Protein AF-A0A7J4SGW7-F1 (afdb_monomer_lite)

Foldseek 3Di:
DPPVPDDDDDDDWFFPDDDDPPDDDPDDDPVCVVVCPVTTDDPCVPVPDDD

Sequence (51 aa):
SENGGWPPHVHIQLSLVEPIGNDLPGVVKLSERDEALKIYLDPRLIIGQIY

Structure (mmCIF, N/CA/C/O backbone):
data_AF-A0A7J4SGW7-F1
#
_entry.id   AF-A0A7J4SGW7-F1
#
loop_
_atom_site.group_PDB
_atom_site.id
_atom_site.type_symbol
_atom_site.label_atom_id
_atom_site.label_alt_id
_atom_site.label_comp_id
_atom_site.label_asym_id
_atom_site.label_entity_id
_atom_site.label_seq_id
_atom_site.pdbx_PDB_ins_code
_atom_site.Cartn_x
_atom_site.Cartn_y
_atom_site.Cartn_z
_atom_site.occupancy
_atom_site.B_iso_or_equiv
_atom_site.auth_seq_id
_atom_site.auth_comp_id
_atom_site.auth_asym_id
_atom_site.auth_atom_id
_atom_site.pdbx_PDB_model_num
ATOM 1 N N . SER A 1 1 ? 26.949 3.131 -0.440 1.00 68.25 1 SER A N 1
ATOM 2 C CA . SER A 1 1 ? 26.277 2.677 -1.672 1.00 68.25 1 SER A CA 1
ATOM 3 C C . SER A 1 1 ? 24.915 3.342 -1.740 1.00 68.25 1 SER A C 1
ATOM 5 O O . SER A 1 1 ? 24.307 3.562 -0.699 1.00 68.25 1 SER A O 1
ATOM 7 N N . GLU A 1 2 ? 24.470 3.722 -2.933 1.00 78.69 2 GLU A N 1
ATOM 8 C CA . GLU A 1 2 ? 23.131 4.283 -3.159 1.00 78.69 2 GLU A CA 1
ATOM 9 C C . GLU A 1 2 ? 22.046 3.227 -2.853 1.00 78.69 2 GLU A C 1
ATOM 11 O O . GLU A 1 2 ? 22.309 2.028 -2.982 1.00 78.69 2 GLU A O 1
ATOM 16 N N . ASN A 1 3 ? 20.864 3.650 -2.383 1.00 76.88 3 ASN A N 1
ATOM 17 C CA . ASN A 1 3 ? 19.699 2.788 -2.101 1.00 76.88 3 ASN A CA 1
ATOM 18 C C . ASN A 1 3 ? 20.000 1.518 -1.279 1.00 76.88 3 ASN A C 1
ATOM 20 O O . ASN A 1 3 ? 19.486 0.434 -1.553 1.00 76.88 3 ASN A O 1
ATOM 24 N N . GLY A 1 4 ? 20.883 1.629 -0.282 1.00 84.50 4 GLY A N 1
ATOM 25 C CA . GLY A 1 4 ? 21.226 0.514 0.607 1.00 84.50 4 GLY A CA 1
ATOM 26 C C . GLY A 1 4 ? 21.978 -0.640 -0.069 1.00 84.50 4 GLY A C 1
ATOM 27 O O . GLY A 1 4 ? 22.120 -1.694 0.540 1.00 84.50 4 GLY A O 1
ATOM 28 N N . GLY A 1 5 ? 22.469 -0.465 -1.303 1.00 88.88 5 GLY A N 1
ATOM 29 C CA . GLY A 1 5 ? 23.186 -1.507 -2.048 1.00 88.88 5 GLY A CA 1
ATOM 30 C C . GLY A 1 5 ? 22.296 -2.570 -2.698 1.00 88.88 5 GLY A C 1
ATOM 31 O O . GLY A 1 5 ? 22.813 -3.595 -3.138 1.00 88.88 5 GLY A O 1
ATOM 32 N N . TRP A 1 6 ? 20.984 -2.344 -2.768 1.00 86.50 6 TRP A N 1
ATOM 33 C CA . TRP A 1 6 ? 20.058 -3.246 -3.448 1.00 86.50 6 TRP A CA 1
ATOM 34 C C . TRP A 1 6 ? 20.158 -3.093 -4.975 1.00 86.50 6 TRP A C 1
ATOM 36 O O . TRP A 1 6 ? 20.385 -1.978 -5.456 1.00 86.50 6 TRP A O 1
ATOM 46 N N . PRO A 1 7 ? 19.955 -4.174 -5.757 1.00 89.38 7 PRO A N 1
ATOM 47 C CA . PRO A 1 7 ? 19.763 -4.067 -7.202 1.00 89.38 7 PRO A CA 1
ATOM 48 C C . PRO A 1 7 ? 18.627 -3.088 -7.546 1.00 89.38 7 PRO A C 1
ATOM 50 O O . PRO A 1 7 ? 17.748 -2.873 -6.706 1.00 89.38 7 PRO A O 1
ATOM 53 N N . PRO A 1 8 ? 18.601 -2.514 -8.763 1.00 89.56 8 PRO A N 1
ATOM 54 C CA . PRO A 1 8 ? 17.512 -1.640 -9.192 1.00 89.56 8 PRO A CA 1
ATOM 55 C C . PRO A 1 8 ? 16.141 -2.290 -8.962 1.00 89.56 8 PRO A C 1
ATOM 57 O O . PRO A 1 8 ? 15.907 -3.420 -9.388 1.00 89.56 8 PRO A O 1
ATOM 60 N N . HIS A 1 9 ? 15.249 -1.582 -8.273 1.00 87.94 9 HIS A N 1
ATOM 61 C CA . HIS A 1 9 ? 13.928 -2.072 -7.885 1.00 87.94 9 HIS A CA 1
ATOM 62 C C . HIS A 1 9 ? 12.907 -0.928 -7.882 1.00 87.94 9 HIS A C 1
ATOM 64 O O . HIS A 1 9 ? 13.275 0.247 -7.872 1.00 87.94 9 HIS A O 1
ATOM 70 N N . VAL A 1 10 ? 11.619 -1.277 -7.900 1.00 87.50 10 VAL A N 1
ATOM 71 C CA . VAL A 1 10 ? 10.506 -0.320 -7.943 1.00 87.50 10 VAL A CA 1
ATOM 72 C C . VAL A 1 10 ? 9.640 -0.501 -6.702 1.00 87.50 10 VAL A C 1
ATOM 74 O O . VAL A 1 10 ? 9.257 -1.621 -6.371 1.00 87.50 10 VAL A O 1
ATOM 77 N N . HIS A 1 11 ? 9.311 0.607 -6.041 1.00 88.25 11 HIS A N 1
ATOM 78 C CA . HIS A 1 11 ? 8.315 0.651 -4.971 1.00 88.25 11 HIS A CA 1
ATOM 79 C C . HIS A 1 11 ? 6.983 1.104 -5.562 1.00 88.25 11 HIS A C 1
ATOM 81 O O . HIS A 1 11 ? 6.923 2.137 -6.226 1.00 88.25 11 HIS A O 1
ATOM 87 N N . ILE A 1 12 ? 5.925 0.323 -5.344 1.00 89.38 12 ILE A N 1
ATOM 88 C CA . ILE A 1 12 ? 4.572 0.620 -5.825 1.00 89.38 12 ILE A CA 1
ATOM 89 C C . ILE A 1 12 ? 3.624 0.574 -4.636 1.00 89.38 12 ILE A C 1
ATOM 91 O O . ILE A 1 12 ? 3.614 -0.400 -3.885 1.00 89.38 12 ILE A O 1
ATOM 95 N N . GLN A 1 13 ? 2.793 1.604 -4.505 1.00 91.19 13 GLN A N 1
ATOM 96 C CA . GLN A 1 13 ? 1.736 1.672 -3.508 1.00 91.19 13 GLN A CA 1
ATOM 97 C C . GLN A 1 13 ? 0.473 2.247 -4.148 1.00 91.19 13 GLN A C 1
ATOM 99 O O . GLN A 1 13 ? 0.541 3.180 -4.948 1.00 91.19 13 GLN A O 1
ATOM 104 N N . LEU A 1 14 ? -0.676 1.658 -3.819 1.00 92.38 14 LEU A N 1
ATOM 105 C CA . LEU A 1 14 ? -1.984 2.088 -4.303 1.00 92.38 14 LEU A CA 1
ATOM 106 C C . LEU A 1 14 ? -2.733 2.819 -3.196 1.00 92.38 14 LEU A C 1
ATOM 108 O O . LEU A 1 14 ? -2.689 2.401 -2.042 1.00 92.38 14 LEU A O 1
ATOM 112 N N . SER A 1 15 ? -3.454 3.876 -3.561 1.00 93.62 15 SER A N 1
ATOM 113 C CA . SER A 1 15 ? -4.312 4.623 -2.645 1.00 93.62 15 SER A CA 1
ATOM 114 C C . SER A 1 15 ? -5.571 5.101 -3.358 1.00 93.62 15 SER A C 1
ATOM 116 O O . SER A 1 15 ? -5.502 5.561 -4.498 1.00 93.62 15 SER A O 1
ATOM 118 N N . LEU A 1 16 ? -6.714 5.008 -2.679 1.00 94.50 16 LEU A N 1
ATOM 119 C CA . LEU A 1 16 ? -7.972 5.628 -3.110 1.00 94.50 16 LEU A CA 1
ATOM 120 C C . LEU A 1 16 ? -8.102 7.096 -2.682 1.00 94.50 16 LEU A C 1
ATOM 122 O O . LEU A 1 16 ? -9.040 7.770 -3.102 1.00 94.50 16 LEU A O 1
ATOM 126 N N . VAL A 1 17 ? -7.181 7.590 -1.853 1.00 93.06 17 VAL A N 1
ATOM 127 C CA . VAL A 1 17 ? -7.116 8.995 -1.435 1.00 93.06 17 VAL A CA 1
ATOM 128 C C . VAL A 1 17 ? -5.828 9.636 -1.929 1.00 93.06 17 VAL A C 1
ATOM 130 O O . VAL A 1 17 ? -4.789 8.978 -2.029 1.00 93.06 17 VAL A O 1
ATOM 133 N N . GLU A 1 18 ? -5.895 10.926 -2.239 1.00 91.88 18 GLU A N 1
ATOM 134 C CA . GLU A 1 18 ? -4.724 11.689 -2.653 1.00 91.88 18 GLU A CA 1
ATOM 135 C C . GLU A 1 18 ? -3.691 11.761 -1.507 1.00 91.88 18 GLU A C 1
ATOM 137 O O . GLU A 1 18 ? -4.070 12.058 -0.369 1.00 91.88 18 GLU A O 1
ATOM 142 N N . PRO A 1 19 ? -2.398 11.489 -1.775 1.00 88.81 19 PRO A N 1
ATOM 143 C CA . PRO A 1 19 ? -1.334 11.672 -0.792 1.00 88.81 19 PRO A CA 1
ATOM 144 C C . PRO A 1 19 ? -1.239 13.136 -0.348 1.00 88.81 19 PRO A C 1
ATOM 146 O O . PRO A 1 19 ? -1.266 14.046 -1.176 1.00 88.81 19 PRO A O 1
ATOM 149 N N . ILE A 1 20 ? -1.039 13.379 0.948 1.00 88.44 20 ILE A N 1
ATOM 150 C CA . ILE A 1 20 ? -0.822 14.733 1.477 1.00 88.44 20 ILE A CA 1
ATOM 151 C C . ILE A 1 20 ? 0.664 14.899 1.781 1.00 88.44 20 ILE A C 1
ATOM 153 O O . ILE A 1 20 ? 1.244 14.108 2.516 1.00 88.44 20 ILE A O 1
ATOM 157 N N . GLY A 1 21 ? 1.300 15.937 1.232 1.00 86.50 21 GLY A N 1
ATOM 158 C CA . GLY A 1 21 ? 2.688 16.271 1.576 1.00 86.50 21 GLY A CA 1
ATOM 159 C C . GLY A 1 21 ? 3.708 15.185 1.215 1.00 86.50 21 GLY A C 1
ATOM 160 O O . GLY A 1 21 ? 4.705 15.037 1.915 1.00 86.50 21 GLY A O 1
ATOM 161 N N . ASN A 1 22 ? 3.462 14.440 0.132 1.00 80.88 22 ASN A N 1
ATOM 162 C CA . ASN A 1 22 ? 4.252 13.279 -0.303 1.00 80.88 22 ASN A CA 1
ATOM 163 C C . ASN A 1 22 ? 4.263 12.105 0.693 1.00 80.88 22 ASN A C 1
ATOM 165 O O . ASN A 1 22 ? 5.116 11.226 0.574 1.00 80.88 22 ASN A O 1
ATOM 169 N N . ASP A 1 23 ? 3.336 12.078 1.654 1.00 83.62 23 ASP A N 1
ATOM 170 C CA . ASP A 1 23 ? 3.176 10.958 2.572 1.00 83.62 23 ASP A CA 1
ATOM 171 C C . ASP A 1 23 ? 2.124 9.974 2.053 1.00 83.62 23 ASP A C 1
ATOM 173 O O . ASP A 1 23 ? 1.005 10.351 1.688 1.00 83.62 23 ASP A O 1
ATOM 177 N N . LEU A 1 24 ? 2.502 8.700 2.033 1.00 86.75 24 LEU A N 1
ATOM 178 C CA . LEU A 1 24 ? 1.620 7.588 1.720 1.00 86.75 24 LEU A CA 1
ATOM 179 C C . LEU A 1 24 ? 1.922 6.448 2.706 1.00 86.75 24 LEU A C 1
ATOM 181 O O . LEU A 1 24 ? 2.847 5.665 2.482 1.00 86.75 24 LEU A O 1
ATOM 185 N N . PRO A 1 25 ? 1.170 6.343 3.814 1.00 84.94 25 PRO A N 1
ATOM 186 C CA . PRO A 1 25 ? 1.440 5.378 4.874 1.00 84.94 25 PRO A CA 1
ATOM 187 C C . PRO A 1 25 ? 1.500 3.929 4.372 1.00 84.94 25 PRO A C 1
ATOM 189 O O . PRO A 1 25 ? 0.486 3.344 4.002 1.00 84.94 25 PRO A O 1
ATOM 192 N N . GLY A 1 26 ? 2.693 3.331 4.385 1.00 82.06 26 GLY A N 1
ATOM 193 C CA . GLY A 1 26 ? 2.890 1.899 4.109 1.00 82.06 26 GLY A CA 1
ATOM 194 C C . GLY A 1 26 ? 2.721 1.003 5.345 1.00 82.06 26 GLY A C 1
ATOM 195 O O . GLY A 1 26 ? 2.715 -0.221 5.234 1.00 82.06 26 GLY A O 1
ATOM 196 N N . VAL A 1 27 ? 2.598 1.602 6.536 1.00 89.44 27 VAL A N 1
ATOM 197 C CA . VAL A 1 27 ? 2.431 0.923 7.829 1.00 89.44 27 VAL A CA 1
ATOM 198 C C . VAL A 1 27 ? 1.458 1.732 8.686 1.00 89.44 27 VAL A C 1
ATOM 200 O O . VAL A 1 27 ? 1.540 2.957 8.728 1.00 89.44 27 VAL A O 1
ATOM 203 N N . VAL A 1 28 ? 0.558 1.049 9.392 1.00 91.88 28 VAL A N 1
ATOM 204 C CA . VAL A 1 28 ? -0.438 1.657 10.290 1.00 91.88 28 VAL A CA 1
ATOM 205 C C . VAL A 1 28 ? -0.473 0.931 11.635 1.00 91.88 28 VAL A C 1
ATOM 207 O O . VAL A 1 28 ? 0.060 -0.177 11.761 1.00 91.88 28 VAL A O 1
ATOM 210 N N . LYS A 1 29 ? -1.111 1.518 12.657 1.00 96.94 29 LYS A N 1
ATOM 211 C CA . LYS A 1 29 ? -1.344 0.802 13.921 1.00 96.94 29 LYS A CA 1
ATOM 212 C C . LYS A 1 29 ? -2.304 -0.359 13.687 1.00 96.94 29 LYS A C 1
ATOM 214 O O . LYS A 1 29 ? -3.1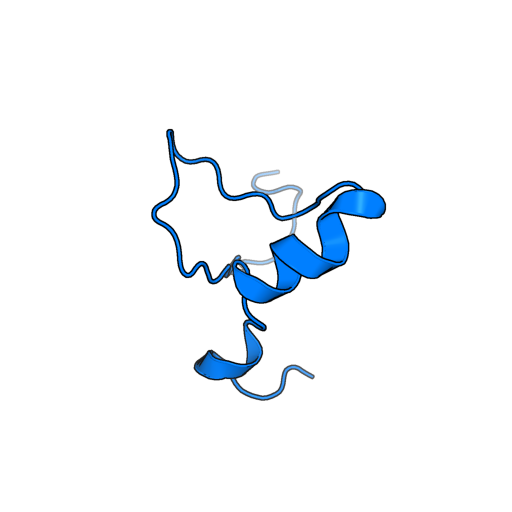69 -0.309 12.816 1.00 96.94 29 LYS A O 1
ATOM 219 N N . LEU A 1 30 ? -2.229 -1.379 14.541 1.00 97.12 30 LEU A N 1
ATOM 220 C CA . LEU A 1 30 ? -3.116 -2.542 14.440 1.00 97.12 30 LEU A CA 1
ATOM 221 C C . LEU A 1 30 ? -4.605 -2.157 14.492 1.00 97.12 30 LEU A C 1
ATOM 223 O O . LEU A 1 30 ? -5.404 -2.716 13.750 1.00 97.12 30 LEU A O 1
ATOM 227 N N . SER A 1 31 ? -4.963 -1.168 15.315 1.00 98.25 31 SER A N 1
ATOM 228 C CA . SER A 1 31 ? -6.331 -0.644 15.422 1.00 98.25 31 SER A CA 1
ATOM 229 C C . SER A 1 31 ? -6.835 0.051 14.154 1.00 98.25 31 SER A C 1
ATOM 231 O O . SER A 1 31 ? -8.035 0.231 14.000 1.00 98.25 31 SER A O 1
ATOM 233 N N . GLU A 1 32 ? -5.935 0.466 13.265 1.00 96.88 32 GLU A N 1
ATOM 234 C CA . GLU A 1 32 ? -6.242 1.206 12.034 1.00 96.88 32 GLU A CA 1
ATOM 235 C C . GLU A 1 32 ? -6.244 0.286 10.803 1.00 96.88 32 GLU A C 1
ATOM 237 O O . GLU A 1 32 ? -6.565 0.726 9.701 1.00 96.88 32 GLU A O 1
ATOM 242 N N . ARG A 1 33 ? -5.901 -0.998 10.979 1.00 94.75 33 ARG A N 1
ATOM 243 C CA . ARG A 1 33 ? -5.719 -1.964 9.890 1.00 94.75 33 ARG A CA 1
ATOM 244 C C . ARG A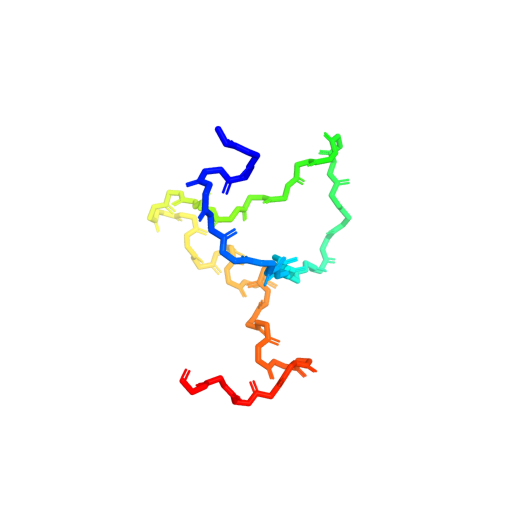 1 33 ? -6.936 -2.059 8.970 1.00 94.75 33 ARG A C 1
ATOM 246 O O . ARG A 1 33 ? -6.774 -2.066 7.754 1.00 94.75 33 ARG A O 1
ATOM 253 N N . ASP A 1 34 ? -8.133 -2.145 9.537 1.00 96.38 34 ASP A N 1
ATOM 254 C CA . ASP A 1 34 ? -9.346 -2.370 8.746 1.00 96.38 34 ASP A CA 1
ATOM 255 C C . ASP A 1 34 ? -9.739 -1.142 7.917 1.00 96.38 34 ASP A C 1
ATOM 257 O O . ASP A 1 34 ? -10.242 -1.294 6.806 1.00 96.38 34 ASP A O 1
ATOM 261 N N . GLU A 1 35 ? -9.458 0.070 8.403 1.00 95.31 35 GLU A N 1
ATOM 262 C CA . GLU A 1 35 ? -9.636 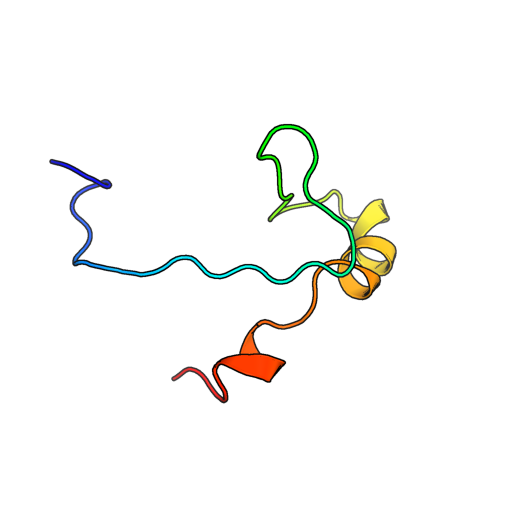1.293 7.611 1.00 95.31 35 GLU A CA 1
ATOM 263 C C . GLU A 1 35 ? -8.536 1.440 6.557 1.00 95.31 35 GLU A C 1
ATOM 265 O O . GLU A 1 35 ? -8.819 1.768 5.405 1.00 95.31 35 GLU A O 1
ATOM 270 N N . ALA A 1 36 ? -7.291 1.115 6.909 1.00 94.50 36 ALA A N 1
ATOM 271 C CA . ALA A 1 36 ? -6.170 1.155 5.979 1.00 94.50 36 ALA A CA 1
ATOM 272 C C . ALA A 1 36 ? -6.391 0.241 4.766 1.00 94.50 36 ALA A C 1
ATOM 274 O O . ALA A 1 36 ? -6.128 0.662 3.646 1.00 94.50 36 ALA A O 1
ATOM 275 N N . LEU A 1 37 ? -6.943 -0.962 4.953 1.00 93.19 37 LEU A N 1
ATOM 276 C CA . LEU A 1 37 ? -7.236 -1.893 3.854 1.00 93.19 37 LEU A CA 1
ATOM 277 C C . LEU A 1 37 ? -8.299 -1.388 2.868 1.00 93.19 37 LEU A C 1
ATOM 279 O O . LEU A 1 37 ? -8.329 -1.839 1.725 1.00 93.19 37 LEU A O 1
ATOM 283 N N . LYS A 1 38 ? -9.174 -0.466 3.286 1.00 94.94 38 LYS A N 1
ATOM 284 C CA . LYS A 1 38 ? -10.157 0.158 2.386 1.00 94.94 38 LYS A CA 1
ATOM 285 C C . LYS A 1 38 ? -9.524 1.235 1.511 1.00 94.94 38 LYS A C 1
ATOM 287 O O . LYS A 1 38 ? -10.052 1.523 0.444 1.00 94.94 38 LYS A O 1
ATOM 292 N N . ILE A 1 39 ? -8.433 1.844 1.973 1.00 94.88 39 ILE A N 1
ATOM 293 C CA . ILE A 1 39 ? -7.777 2.982 1.323 1.00 94.88 39 ILE A CA 1
ATOM 294 C C . ILE A 1 39 ? -6.575 2.514 0.496 1.00 94.88 39 ILE A C 1
ATOM 296 O O . ILE A 1 39 ? -6.460 2.876 -0.675 1.00 94.88 39 ILE A O 1
ATOM 300 N N . TYR A 1 40 ? -5.700 1.705 1.097 1.00 94.44 40 TYR A N 1
ATOM 301 C CA . TYR A 1 40 ? -4.462 1.205 0.508 1.00 94.44 40 TYR A CA 1
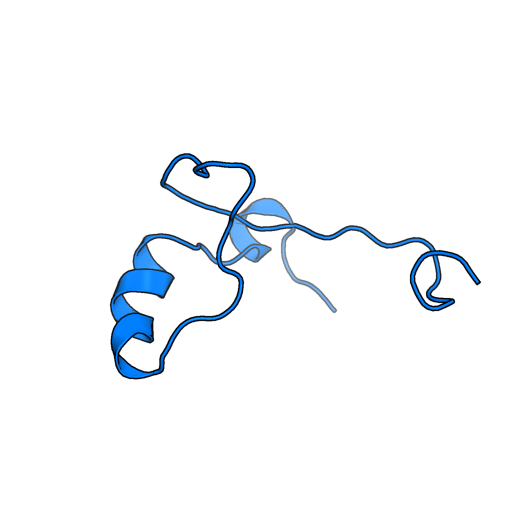ATOM 302 C C . TYR A 1 40 ? -4.675 -0.197 -0.042 1.00 94.44 40 TYR A C 1
ATOM 304 O O . TYR A 1 40 ? -4.648 -1.198 0.679 1.00 94.44 40 TYR A O 1
ATOM 312 N N . LEU A 1 41 ? -4.951 -0.242 -1.340 1.00 92.50 41 LEU A N 1
ATOM 313 C CA . LEU A 1 41 ? -5.363 -1.462 -2.015 1.00 92.50 41 LEU A CA 1
ATOM 314 C C . LEU A 1 41 ? -4.188 -2.399 -2.277 1.00 92.50 41 LEU A C 1
ATOM 316 O O . LEU A 1 41 ? -3.034 -1.985 -2.387 1.00 92.50 41 LEU A O 1
ATOM 320 N N . ASP A 1 42 ? -4.523 -3.673 -2.450 1.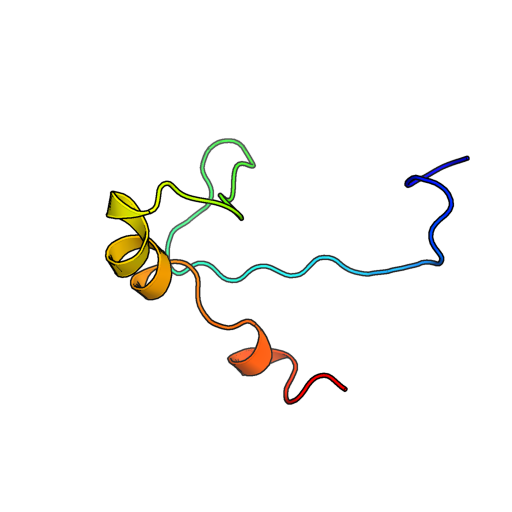00 92.19 42 ASP A N 1
ATOM 321 C CA . ASP A 1 42 ? -3.582 -4.708 -2.855 1.00 92.19 42 ASP A CA 1
ATOM 322 C C . ASP A 1 42 ? -2.920 -4.358 -4.206 1.00 92.19 42 ASP A C 1
ATOM 324 O O . ASP A 1 42 ? -3.615 -4.309 -5.228 1.00 92.19 42 ASP A O 1
ATOM 328 N N . PRO A 1 43 ? -1.588 -4.152 -4.262 1.00 91.88 43 PRO A N 1
ATOM 329 C CA . PRO A 1 43 ? -0.889 -3.817 -5.503 1.00 91.88 43 PRO A CA 1
ATOM 330 C C . PRO A 1 43 ? -1.086 -4.850 -6.618 1.00 91.88 43 PRO A C 1
ATOM 332 O O . PRO A 1 43 ? -1.037 -4.496 -7.798 1.00 91.88 43 PRO A O 1
ATOM 335 N N . ARG A 1 44 ? -1.376 -6.113 -6.269 1.00 93.12 44 ARG A N 1
ATOM 336 C CA . ARG A 1 44 ? -1.623 -7.209 -7.224 1.00 93.12 44 ARG A CA 1
ATOM 337 C C . ARG A 1 44 ? -2.796 -6.936 -8.164 1.00 93.12 44 ARG A C 1
ATOM 339 O O . ARG A 1 44 ? -2.871 -7.554 -9.223 1.00 93.12 44 ARG A O 1
ATOM 346 N N . LEU A 1 45 ? -3.669 -5.983 -7.828 1.00 93.56 45 LEU A N 1
ATOM 347 C CA . LEU A 1 45 ? -4.735 -5.511 -8.712 1.00 93.56 45 LEU A CA 1
ATOM 348 C C . LEU A 1 45 ? -4.209 -4.887 -10.016 1.00 93.56 45 LEU A C 1
ATOM 350 O O . LEU A 1 45 ? -4.926 -4.917 -11.013 1.00 93.56 45 LEU A O 1
ATOM 354 N N . ILE A 1 46 ? -2.981 -4.348 -10.028 1.00 94.25 46 ILE A N 1
ATOM 355 C CA . ILE A 1 46 ? -2.381 -3.730 -11.225 1.00 94.25 46 ILE A CA 1
ATOM 356 C C . ILE A 1 46 ? -1.127 -4.449 -11.733 1.00 94.25 46 ILE A C 1
ATOM 358 O O . ILE A 1 46 ? -0.851 -4.393 -12.928 1.00 94.25 46 ILE A O 1
ATOM 362 N N . ILE A 1 47 ? -0.374 -5.127 -10.860 1.00 92.81 47 ILE A N 1
ATOM 363 C CA . ILE A 1 47 ? 0.870 -5.819 -11.252 1.00 92.81 47 ILE A CA 1
ATOM 364 C C . ILE A 1 47 ? 0.696 -7.327 -11.458 1.00 92.81 47 ILE A C 1
ATOM 366 O O . ILE A 1 47 ? 1.621 -7.990 -11.915 1.00 92.81 47 ILE A O 1
ATOM 370 N N . GLY A 1 48 ? -0.483 -7.875 -11.151 1.00 90.88 48 GLY A N 1
ATOM 371 C CA . GLY A 1 48 ? -0.738 -9.309 -11.215 1.00 90.88 48 GLY A CA 1
ATOM 372 C C . GLY A 1 48 ? -0.110 -10.080 -10.052 1.00 90.88 48 GLY A C 1
ATOM 373 O O . GLY A 1 48 ? 0.201 -9.525 -8.998 1.00 90.88 48 GLY A O 1
ATOM 374 N N . GLN A 1 49 ? 0.025 -11.396 -10.224 1.00 89.19 49 GLN A N 1
ATOM 375 C CA . GLN A 1 49 ? 0.664 -12.254 -9.227 1.00 89.19 49 GLN A CA 1
ATOM 376 C C . GLN A 1 49 ? 2.168 -11.980 -9.171 1.00 89.19 49 GLN A C 1
ATOM 378 O O . GLN A 1 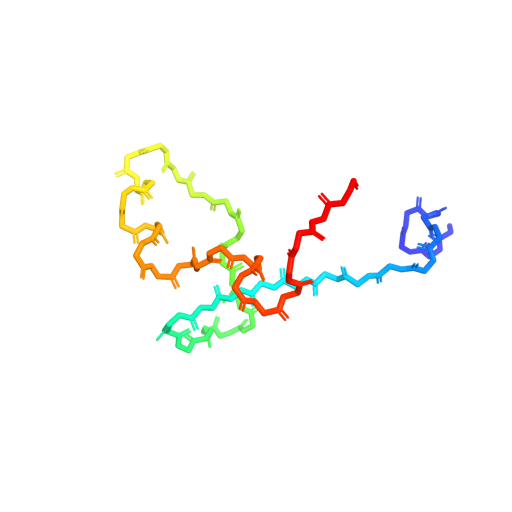49 ? 2.823 -11.863 -10.205 1.00 89.19 49 GLN A O 1
ATOM 383 N N . ILE A 1 50 ? 2.699 -11.907 -7.954 1.00 83.00 50 ILE A N 1
ATOM 384 C CA . ILE A 1 50 ? 4.122 -11.705 -7.683 1.00 83.00 50 ILE A CA 1
ATOM 385 C C . ILE A 1 50 ? 4.665 -13.036 -7.158 1.00 83.00 50 ILE A C 1
ATOM 387 O O . ILE A 1 50 ? 4.013 -13.662 -6.318 1.00 83.00 50 ILE A O 1
ATOM 391 N N . TYR A 1 51 ? 5.801 -13.471 -7.700 1.00 69.81 51 TYR A N 1
ATOM 392 C CA . TYR A 1 51 ? 6.453 -14.748 -7.390 1.00 69.81 51 TYR A CA 1
ATOM 393 C C . TYR A 1 51 ? 7.451 -14.624 -6.241 1.00 69.81 51 TYR A C 1
ATOM 395 O O . TYR A 1 51 ? 8.125 -13.571 -6.167 1.00 69.81 51 TYR A O 1
#

Secondary structure (DSSP, 8-state):
-GGGGPPS-------SSPPBTTB--S---GGGHHHHHHHS--THHHH----

Radius of gyration: 13.53 Å; chains: 1; bounding box: 36×31×27 Å

pLDDT: mean 89.54, std 6.33, range [68.25, 98.25]